Protein AF-A0A956GBA8-F1 (afdb_monomer_lite)

Secondary structure (DSSP, 8-state):
--------------PPPPP--S----PPP---------TTHHHHHHTTTTS-EEEEEE--TTT-EEEEETTEEEEE-TT--EEEE--TTS-S-EEEEEEETTEEEEEETTEEEEEETT-S-EE----S--SPEEEEEEETTEEEEEETTTEE-

Radius of gyration: 17.39 Å; chains: 1; bounding box: 49×48×34 Å

Sequence (153 aa):
MKAFITAALLCTLTAAPASAGPAPAAAPALAKPTLTKPLVARTIERLGASAHVNACLALGNAAGTYAATRGGLLHVDGAGRARLLRLRGLGTRTHALLRVGSTLWVGGERGLARLQLGSRDARAYALRTRAPVRTMIAVGGTLYVGTWGDGLW

Foldseek 3Di:
DDDDDDDDDDDDDDDDDDDDDDDDDPDPPPPDDDPDPQPLPVQCVVVVQPADFQDKDAPDQALAIWTWGQQAIWGQGNVSHIDHDDAPQQPRTWHEWDDDPQWIWIWHQQGIAIQGRPDPDGHGDRDPGGFGWHYWDDDPNDIWTAGPPPGID

pLDDT: mean 70.77, std 21.44, range [26.02, 95.88]

Structure (mmCIF, N/CA/C/O backbone):
data_AF-A0A956GBA8-F1
#
_entry.id   AF-A0A956GBA8-F1
#
loop_
_atom_site.group_PDB
_atom_site.id
_atom_site.type_symbol
_atom_site.label_atom_id
_atom_site.label_alt_id
_atom_site.label_comp_id
_atom_site.label_asym_id
_atom_site.label_entity_id
_atom_site.label_seq_id
_atom_site.pdbx_PDB_ins_code
_atom_site.Cartn_x
_atom_site.Cartn_y
_atom_site.Cartn_z
_atom_site.occupancy
_atom_site.B_iso_or_equiv
_atom_site.auth_seq_id
_atom_site.auth_comp_id
_atom_site.auth_asym_id
_atom_site.auth_atom_id
_atom_site.pdbx_PDB_model_num
ATOM 1 N N . MET A 1 1 ? 4.352 35.161 -7.328 1.00 36.34 1 MET A N 1
ATOM 2 C CA . MET A 1 1 ? 3.419 34.618 -8.344 1.00 36.34 1 MET A CA 1
ATOM 3 C C . MET A 1 1 ? 3.731 33.149 -8.594 1.00 36.34 1 MET A C 1
ATOM 5 O O . MET A 1 1 ? 4.906 32.838 -8.723 1.00 36.34 1 MET A O 1
ATOM 9 N N . LYS A 1 2 ? 2.671 32.330 -8.726 1.00 27.72 2 LYS A N 1
ATOM 10 C CA . LYS A 1 2 ? 2.562 30.962 -9.298 1.00 27.72 2 LYS A CA 1
ATOM 11 C C . LYS A 1 2 ? 2.042 29.873 -8.338 1.00 27.72 2 LYS A C 1
ATOM 13 O O . LYS A 1 2 ? 2.795 29.147 -7.708 1.00 27.72 2 LYS A O 1
ATOM 18 N N . ALA A 1 3 ? 0.705 29.849 -8.287 1.00 29.94 3 ALA A N 1
ATOM 19 C CA . ALA A 1 3 ? -0.224 28.715 -8.364 1.00 29.94 3 ALA A CA 1
ATOM 20 C C . ALA A 1 3 ? 0.086 27.404 -7.609 1.00 29.94 3 ALA A C 1
ATOM 22 O O . ALA A 1 3 ? 0.902 26.593 -8.034 1.00 29.94 3 ALA A O 1
ATOM 23 N N . PHE A 1 4 ? -0.719 27.145 -6.572 1.00 26.02 4 PHE A N 1
ATOM 24 C CA . PHE A 1 4 ? -1.007 25.803 -6.068 1.00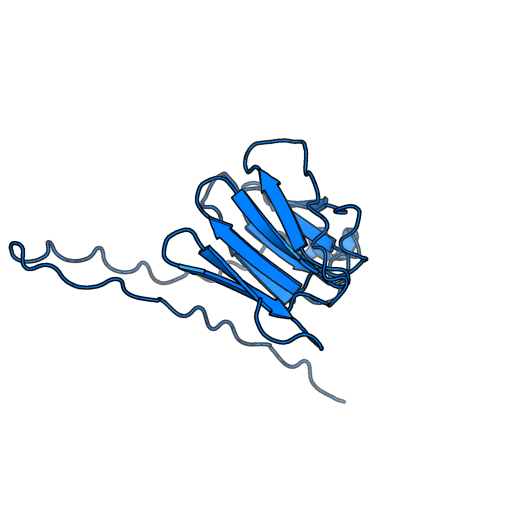 26.02 4 PHE A CA 1
ATOM 25 C C . PHE A 1 4 ? -1.980 25.107 -7.028 1.00 26.02 4 PHE A C 1
ATOM 27 O O . PHE A 1 4 ? -3.094 25.587 -7.230 1.00 26.02 4 PHE A O 1
ATOM 34 N N . ILE A 1 5 ? -1.568 23.983 -7.618 1.00 27.28 5 ILE A N 1
ATOM 35 C CA . ILE A 1 5 ? -2.456 23.121 -8.402 1.00 27.28 5 ILE A CA 1
ATOM 36 C C . ILE A 1 5 ? -3.023 22.042 -7.478 1.00 27.28 5 ILE A C 1
ATOM 38 O O . ILE A 1 5 ? -2.312 21.170 -6.980 1.00 27.28 5 ILE A O 1
ATOM 42 N N . THR A 1 6 ? -4.330 22.143 -7.264 1.00 34.34 6 THR A N 1
ATOM 43 C CA . THR A 1 6 ? -5.229 21.143 -6.692 1.00 34.34 6 THR A CA 1
ATOM 44 C C . THR A 1 6 ? -5.205 19.880 -7.557 1.00 34.34 6 THR A C 1
ATOM 46 O O . THR A 1 6 ? -5.610 19.927 -8.716 1.00 34.34 6 THR A O 1
ATOM 49 N N . ALA A 1 7 ? -4.738 18.749 -7.022 1.00 29.66 7 ALA A N 1
ATOM 50 C CA . ALA A 1 7 ? -4.835 17.460 -7.708 1.00 29.66 7 ALA A CA 1
ATOM 51 C C . ALA A 1 7 ? -6.145 16.760 -7.321 1.00 29.66 7 ALA A C 1
ATOM 53 O O . ALA A 1 7 ? -6.439 16.549 -6.143 1.00 29.66 7 ALA A O 1
ATOM 54 N N . ALA A 1 8 ? -6.933 16.479 -8.355 1.00 30.62 8 ALA A N 1
ATOM 55 C CA . ALA A 1 8 ? -8.301 16.000 -8.330 1.00 30.62 8 ALA A CA 1
ATOM 56 C C . ALA A 1 8 ? -8.454 14.575 -7.772 1.00 30.62 8 ALA A C 1
ATOM 58 O O . ALA A 1 8 ? -7.641 13.685 -8.014 1.00 30.62 8 ALA A O 1
ATOM 59 N N . LEU A 1 9 ? -9.563 14.380 -7.060 1.00 34.09 9 LEU A N 1
ATOM 60 C CA . LEU A 1 9 ? -10.074 13.106 -6.576 1.00 34.09 9 LEU A CA 1
ATOM 61 C C . LEU A 1 9 ? -10.896 12.462 -7.709 1.00 34.09 9 LEU A C 1
ATOM 63 O O . LEU A 1 9 ? -11.999 12.923 -7.993 1.00 34.09 9 LEU A O 1
ATOM 67 N N . LEU A 1 10 ? -10.385 11.414 -8.358 1.00 32.50 10 LEU A N 1
ATOM 68 C CA . LEU A 1 10 ? -11.189 10.540 -9.219 1.00 32.50 10 LEU A CA 1
ATOM 69 C C . LEU A 1 10 ? -11.119 9.120 -8.650 1.00 32.50 10 LEU A C 1
ATOM 71 O O . LEU A 1 10 ? -10.099 8.445 -8.755 1.00 32.50 10 LEU A O 1
ATOM 75 N N . CYS A 1 11 ? -12.195 8.692 -7.993 1.00 28.20 11 CYS A N 1
ATOM 76 C CA . CYS A 1 11 ? -12.368 7.329 -7.503 1.00 28.20 11 CYS A CA 1
ATOM 77 C C . CYS A 1 11 ? -13.300 6.613 -8.489 1.00 28.20 11 CYS A C 1
ATOM 79 O O . CYS A 1 11 ? -14.498 6.886 -8.516 1.00 28.20 11 CYS A O 1
ATOM 81 N N . THR A 1 12 ? -12.759 5.757 -9.354 1.00 36.81 12 THR A N 1
ATOM 82 C CA . THR A 1 12 ? -13.545 4.959 -10.306 1.00 36.81 12 THR A CA 1
ATOM 83 C C . THR A 1 12 ? -14.171 3.755 -9.602 1.00 36.81 12 THR A C 1
ATOM 85 O O . THR A 1 12 ? -13.449 2.900 -9.091 1.00 36.81 12 THR A O 1
ATOM 88 N N . LEU A 1 13 ? -15.507 3.675 -9.597 1.00 31.45 13 LEU A N 1
ATOM 89 C CA . LEU A 1 13 ? -16.252 2.448 -9.304 1.00 31.45 13 LEU A CA 1
ATOM 90 C C . LEU A 1 13 ? -16.073 1.457 -10.464 1.00 31.45 13 LEU A C 1
ATOM 92 O O . LEU A 1 13 ? -16.432 1.771 -11.596 1.00 31.45 13 LEU A O 1
ATOM 96 N N . THR A 1 14 ? -15.590 0.248 -10.190 1.00 34.00 14 THR A N 1
ATOM 97 C CA . THR A 1 14 ? -15.729 -0.901 -11.094 1.00 34.00 14 THR A CA 1
ATOM 98 C C . THR A 1 14 ? -16.917 -1.750 -10.645 1.00 34.00 14 THR A C 1
ATOM 100 O O . THR A 1 14 ? -16.929 -2.294 -9.542 1.00 34.00 14 THR A O 1
ATOM 103 N N . ALA A 1 15 ? -17.943 -1.826 -11.495 1.00 33.75 15 ALA A N 1
ATOM 104 C CA . ALA A 1 15 ? -19.123 -2.664 -11.304 1.00 33.75 15 ALA A CA 1
ATOM 105 C C . ALA A 1 15 ? -18.824 -4.131 -11.676 1.00 33.75 15 ALA A C 1
ATOM 107 O O . ALA A 1 15 ? -18.160 -4.398 -12.676 1.00 33.75 15 ALA A O 1
ATOM 108 N N . ALA A 1 16 ? -19.322 -5.069 -10.867 1.00 34.91 16 ALA A N 1
ATOM 109 C CA . ALA A 1 16 ? -19.315 -6.514 -11.123 1.00 34.91 16 ALA A CA 1
ATOM 110 C C . ALA A 1 16 ? -20.573 -6.937 -11.927 1.00 34.91 16 ALA A C 1
ATOM 112 O O . ALA A 1 16 ? -21.543 -6.174 -11.952 1.00 34.91 16 ALA A O 1
ATOM 113 N N . PRO A 1 17 ? -20.584 -8.105 -12.607 1.00 42.81 17 PRO A N 1
ATOM 114 C CA . PRO A 1 17 ? -21.581 -8.418 -13.628 1.00 42.81 17 PRO A CA 1
ATOM 115 C C . PRO A 1 17 ? -22.938 -8.818 -13.034 1.00 42.81 17 PRO A C 1
ATOM 117 O O . PRO A 1 17 ? -23.020 -9.454 -11.984 1.00 42.81 17 PRO A O 1
ATOM 120 N N . ALA A 1 18 ? -24.001 -8.439 -13.743 1.00 39.69 18 ALA A N 1
ATOM 121 C CA . ALA A 1 18 ? -25.390 -8.684 -13.383 1.00 39.69 18 ALA A CA 1
ATOM 122 C C . ALA A 1 18 ? -25.780 -10.160 -13.570 1.00 39.69 18 ALA A C 1
ATOM 124 O O . ALA A 1 18 ? -25.691 -10.693 -14.675 1.00 39.69 18 ALA A O 1
ATOM 125 N N . SER A 1 19 ? -26.277 -10.798 -12.509 1.00 41.75 19 SER A N 1
ATOM 126 C CA . SER A 1 19 ? -27.126 -11.987 -12.601 1.00 41.75 19 SER A CA 1
ATOM 127 C C . SER A 1 19 ? -28.579 -11.584 -12.336 1.00 41.75 19 SER A C 1
ATOM 129 O O . SER A 1 19 ? -28.870 -10.791 -11.440 1.00 41.75 19 SER A O 1
ATOM 131 N N . ALA A 1 20 ? -29.490 -12.082 -13.172 1.00 50.91 20 ALA A N 1
ATOM 132 C CA . ALA A 1 20 ? -30.912 -11.770 -13.124 1.00 50.91 20 ALA A CA 1
ATOM 133 C C . ALA A 1 20 ? -31.563 -12.364 -11.860 1.00 50.91 20 ALA A C 1
ATOM 135 O O . ALA A 1 20 ? -31.666 -13.579 -11.710 1.00 50.91 20 ALA A O 1
ATOM 136 N N . GLY A 1 21 ? -31.998 -11.483 -10.961 1.00 46.50 21 GLY A N 1
ATOM 137 C CA . GLY A 1 21 ? -32.763 -11.756 -9.743 1.00 46.50 21 GLY A CA 1
ATOM 138 C C . GLY A 1 21 ? -33.717 -10.583 -9.466 1.00 46.50 21 GLY A C 1
ATOM 139 O O . GLY A 1 21 ? -33.588 -9.548 -10.125 1.00 46.50 21 GLY A O 1
ATOM 140 N N . PRO A 1 22 ? -34.708 -10.740 -8.568 1.00 48.50 22 PRO A N 1
ATOM 141 C CA . PRO A 1 22 ? -35.891 -9.882 -8.507 1.00 48.50 22 PRO A CA 1
ATOM 142 C C . PRO A 1 22 ? -35.539 -8.417 -8.219 1.00 48.50 22 PRO A C 1
ATOM 144 O O . PRO A 1 22 ? -34.511 -8.130 -7.606 1.00 48.50 22 PRO A O 1
ATOM 147 N N . ALA A 1 23 ? -36.406 -7.518 -8.702 1.00 50.28 23 ALA A N 1
ATOM 148 C CA . ALA A 1 23 ? -36.247 -6.062 -8.740 1.00 50.28 23 ALA A CA 1
ATOM 149 C C . ALA A 1 23 ? -35.429 -5.493 -7.560 1.00 50.28 23 ALA A C 1
ATOM 151 O O . ALA A 1 23 ? -35.781 -5.741 -6.402 1.00 50.28 23 ALA A O 1
ATOM 152 N N . PRO A 1 24 ? -34.351 -4.728 -7.826 1.00 47.25 24 PRO A N 1
ATOM 153 C CA . PRO A 1 24 ? -33.474 -4.249 -6.772 1.00 47.25 24 PRO A CA 1
ATOM 154 C C . PRO A 1 24 ? -34.248 -3.319 -5.839 1.00 47.25 24 PRO A C 1
ATOM 156 O O . PRO A 1 24 ? -34.803 -2.304 -6.266 1.00 47.25 24 PRO A O 1
ATOM 159 N N . ALA A 1 25 ? -34.258 -3.673 -4.552 1.00 54.25 25 ALA A N 1
ATOM 160 C CA . ALA A 1 25 ? -34.635 -2.768 -3.479 1.00 54.25 25 ALA A CA 1
ATOM 161 C C . ALA A 1 25 ? -33.912 -1.431 -3.687 1.00 54.25 25 ALA A C 1
ATOM 163 O O . ALA A 1 25 ? -32.717 -1.421 -3.996 1.00 54.25 25 ALA A O 1
ATOM 164 N N . ALA A 1 26 ? -34.657 -0.328 -3.564 1.00 47.06 26 ALA A N 1
ATOM 165 C CA . ALA A 1 26 ? -34.169 1.027 -3.789 1.00 47.06 26 ALA A CA 1
ATOM 166 C C . ALA A 1 26 ? -32.768 1.200 -3.184 1.00 47.06 26 ALA A C 1
ATOM 168 O O . ALA A 1 26 ? -32.589 1.077 -1.970 1.00 47.06 26 ALA A O 1
ATOM 169 N N . ALA A 1 27 ? -31.775 1.428 -4.050 1.00 47.22 27 ALA A N 1
ATOM 170 C CA . ALA A 1 27 ? -30.399 1.636 -3.631 1.00 47.22 27 ALA A CA 1
ATOM 171 C C . ALA A 1 27 ? -30.381 2.750 -2.570 1.00 47.22 27 ALA A C 1
ATOM 173 O O . ALA A 1 27 ? -30.992 3.800 -2.803 1.00 47.22 27 ALA A O 1
ATOM 174 N N . PRO A 1 28 ? -29.737 2.544 -1.406 1.00 49.91 28 PRO A N 1
ATOM 175 C CA . PRO A 1 28 ? -29.697 3.563 -0.370 1.00 49.91 28 PRO A CA 1
ATOM 176 C C . PRO A 1 28 ? -29.134 4.843 -0.981 1.00 49.91 28 PRO A C 1
ATOM 178 O O . PRO A 1 28 ? -28.082 4.818 -1.625 1.00 49.91 28 PRO A O 1
ATOM 181 N N . ALA A 1 29 ? -29.874 5.943 -0.822 1.00 48.19 29 ALA A N 1
ATOM 182 C CA . ALA A 1 29 ? -29.492 7.243 -1.346 1.00 48.19 29 ALA A CA 1
ATOM 183 C C . ALA A 1 29 ? -28.043 7.530 -0.945 1.00 48.19 29 ALA A C 1
ATOM 185 O O . ALA A 1 29 ? -27.705 7.526 0.241 1.00 48.19 29 ALA A O 1
ATOM 186 N N . LEU A 1 30 ? -27.184 7.723 -1.948 1.00 48.75 30 LEU A N 1
ATOM 187 C CA . LEU A 1 30 ? -25.773 8.007 -1.750 1.00 48.75 30 LEU A CA 1
ATOM 188 C C . LEU A 1 30 ? -25.682 9.287 -0.912 1.00 48.75 30 LEU A C 1
ATOM 190 O O . LEU A 1 30 ? -25.957 10.381 -1.410 1.00 48.75 30 LEU A O 1
ATOM 194 N N . ALA A 1 31 ? -25.370 9.147 0.377 1.00 51.84 31 ALA A N 1
ATOM 195 C CA . ALA A 1 31 ? -25.233 10.289 1.264 1.00 51.84 31 ALA A CA 1
ATOM 196 C C . ALA A 1 31 ? -24.230 11.262 0.635 1.00 51.84 31 ALA A C 1
ATOM 198 O O . ALA A 1 31 ? -23.124 10.866 0.254 1.00 51.84 31 ALA A O 1
ATOM 199 N N . LYS A 1 32 ? -24.637 12.526 0.475 1.00 52.19 32 LYS A N 1
ATOM 200 C CA . LYS A 1 32 ? -23.792 13.548 -0.142 1.00 52.19 32 LYS A CA 1
ATOM 201 C C . LYS A 1 32 ? -22.482 13.616 0.653 1.00 52.19 32 LYS A C 1
ATOM 203 O O . LYS A 1 32 ? -22.546 13.797 1.869 1.00 52.19 32 LYS A O 1
ATOM 208 N N . PRO A 1 33 ? -21.309 13.457 0.016 1.00 48.94 33 PRO A N 1
ATOM 209 C CA . PRO A 1 33 ? -20.045 13.492 0.732 1.00 48.94 33 PRO A CA 1
ATOM 210 C C . PRO A 1 33 ? -19.878 14.871 1.369 1.00 48.94 33 PRO A C 1
ATOM 212 O O . PRO A 1 33 ? -19.746 15.882 0.676 1.00 48.94 33 PRO A O 1
ATOM 215 N N . THR A 1 34 ? -19.924 14.924 2.697 1.00 46.56 34 THR A N 1
ATOM 216 C CA . THR A 1 34 ? -19.692 16.163 3.434 1.00 46.56 34 THR A CA 1
ATOM 217 C C . THR A 1 34 ? -18.193 16.384 3.532 1.00 46.56 34 THR A C 1
ATOM 219 O O . THR A 1 34 ? -17.459 15.569 4.089 1.00 46.56 34 THR A O 1
ATOM 222 N N . LEU A 1 35 ? -17.733 17.499 2.974 1.00 42.91 35 LEU A N 1
ATOM 223 C CA . LEU A 1 35 ? -16.328 17.879 2.983 1.00 42.91 35 LEU A CA 1
ATOM 224 C C . LEU A 1 35 ? -16.012 18.539 4.330 1.00 42.91 35 LEU A C 1
ATOM 226 O O . LEU A 1 35 ? -16.056 19.758 4.480 1.00 42.91 35 LEU A O 1
ATOM 230 N N . THR A 1 36 ? -15.753 17.730 5.354 1.00 48.91 36 THR A N 1
ATOM 231 C CA . THR A 1 36 ? -15.307 18.233 6.655 1.00 48.91 36 THR A CA 1
ATOM 232 C C . THR A 1 36 ? -13.855 18.684 6.540 1.00 48.91 36 THR A C 1
ATOM 234 O O . THR A 1 36 ? -12.980 17.915 6.144 1.00 48.91 36 THR A O 1
ATOM 237 N N . LYS A 1 37 ? -13.578 19.944 6.892 1.00 46.78 37 LYS A N 1
ATOM 238 C CA . LYS A 1 37 ? -12.210 20.473 6.972 1.00 46.78 37 LYS A CA 1
ATOM 239 C C . LYS A 1 37 ? -11.434 19.607 7.979 1.00 46.78 37 LYS A C 1
ATOM 241 O O . LYS A 1 37 ? -11.829 19.567 9.146 1.00 46.78 37 LYS A O 1
ATOM 246 N N . PRO A 1 38 ? -10.388 18.864 7.576 1.00 51.06 38 PRO A N 1
ATOM 247 C CA . PRO A 1 38 ? -9.820 17.861 8.458 1.00 51.06 38 PRO A CA 1
ATOM 248 C C . PRO A 1 38 ? -9.041 18.550 9.581 1.00 51.06 38 PRO A C 1
ATOM 250 O O . PRO A 1 38 ? -8.047 19.233 9.335 1.00 51.06 38 PRO A O 1
ATOM 253 N N . LEU A 1 39 ? -9.436 18.281 10.829 1.00 49.31 39 LEU A N 1
ATOM 254 C CA . LEU A 1 39 ? -8.658 18.577 12.046 1.00 49.31 39 LEU A CA 1
ATOM 255 C C . LEU A 1 39 ? -7.229 17.985 12.001 1.00 49.31 39 LEU A C 1
ATOM 257 O O . LEU A 1 39 ? -6.367 18.349 12.795 1.00 49.31 39 LEU A O 1
ATOM 261 N N . VAL A 1 40 ? -6.964 17.097 11.041 1.00 52.72 40 VAL A N 1
ATOM 262 C CA . VAL A 1 40 ? -5.734 16.317 10.878 1.00 52.72 40 VAL A CA 1
ATOM 263 C C . VAL A 1 40 ? -4.620 17.087 10.141 1.00 52.72 40 VAL A C 1
ATOM 265 O O . VAL A 1 40 ? -3.466 16.667 10.192 1.00 52.72 40 VAL A O 1
ATOM 268 N N . ALA A 1 41 ? -4.910 18.232 9.502 1.00 51.41 41 ALA A N 1
ATOM 269 C CA . ALA A 1 41 ? -3.918 18.981 8.712 1.00 51.41 41 ALA A CA 1
ATOM 270 C C . ALA A 1 41 ? -2.646 19.336 9.515 1.00 51.41 41 ALA A C 1
ATOM 272 O O . ALA A 1 41 ? -1.532 19.096 9.049 1.00 51.41 41 ALA A O 1
ATOM 273 N N . ARG A 1 42 ? -2.802 19.780 10.773 1.00 50.94 42 ARG A N 1
ATOM 274 C CA . ARG A 1 42 ? -1.668 20.130 11.652 1.00 50.94 42 ARG A CA 1
ATOM 275 C C . ARG A 1 42 ? -0.814 18.925 12.060 1.00 50.94 42 ARG A C 1
ATOM 277 O O . ARG A 1 42 ? 0.400 19.047 12.202 1.00 50.94 42 ARG A O 1
ATOM 284 N N . THR A 1 43 ? -1.420 17.754 12.252 1.00 52.50 43 THR A N 1
ATOM 285 C CA . THR A 1 43 ? -0.693 16.538 12.660 1.00 52.50 43 THR A CA 1
ATOM 286 C C . THR A 1 43 ? 0.150 15.983 11.507 1.00 52.50 43 THR A C 1
ATOM 288 O O . THR A 1 43 ? 1.249 15.480 11.732 1.00 52.50 43 THR A O 1
ATOM 291 N N . ILE A 1 44 ? -0.327 16.115 10.264 1.00 55.16 44 ILE A N 1
ATOM 292 C CA . ILE A 1 44 ? 0.367 15.635 9.056 1.00 55.16 44 ILE A CA 1
ATOM 293 C C . ILE A 1 44 ? 1.615 16.478 8.762 1.00 55.16 44 ILE A C 1
ATOM 295 O O . ILE A 1 44 ? 2.668 15.923 8.442 1.00 55.16 44 ILE A O 1
ATOM 299 N N . GLU A 1 45 ? 1.521 17.800 8.924 1.00 54.47 45 GLU A N 1
ATOM 300 C CA . GLU A 1 45 ? 2.655 18.725 8.786 1.00 54.47 45 GLU A CA 1
ATOM 301 C C . GLU A 1 45 ? 3.757 18.431 9.810 1.00 54.47 45 GLU A C 1
ATOM 303 O O . GLU A 1 45 ? 4.938 18.384 9.466 1.00 54.47 45 GLU A O 1
ATOM 308 N N . ARG A 1 46 ? 3.374 18.133 11.058 1.00 53.44 46 ARG A N 1
ATOM 309 C CA . ARG A 1 46 ? 4.316 17.880 12.158 1.00 53.44 46 ARG A CA 1
ATOM 310 C C . ARG A 1 46 ? 5.124 16.590 12.000 1.00 53.44 46 ARG A C 1
ATOM 312 O O . ARG A 1 46 ? 6.220 16.489 12.539 1.00 53.44 46 ARG A O 1
ATOM 319 N N . LEU A 1 47 ? 4.603 15.607 11.265 1.00 55.75 47 LEU A N 1
ATOM 320 C CA . LEU A 1 47 ? 5.289 14.335 11.009 1.00 55.75 47 LEU A CA 1
ATOM 321 C C . LEU A 1 47 ? 6.287 14.404 9.841 1.00 55.75 47 LEU A C 1
ATOM 323 O O . LEU A 1 47 ? 6.891 13.385 9.509 1.00 55.75 47 LEU A O 1
ATOM 327 N N . GLY A 1 48 ? 6.415 15.552 9.159 1.00 52.62 48 GLY A N 1
ATOM 328 C CA . GLY A 1 48 ? 7.173 15.650 7.903 1.00 52.62 48 GLY A CA 1
ATOM 329 C C . GLY A 1 48 ? 6.611 14.752 6.788 1.00 52.62 48 GLY A C 1
ATOM 330 O O . GLY A 1 48 ? 7.250 14.547 5.758 1.00 52.62 48 GLY A O 1
ATOM 331 N N . ALA A 1 49 ? 5.410 14.201 6.996 1.00 53.25 49 ALA A N 1
ATOM 332 C CA . ALA A 1 49 ? 4.710 13.286 6.099 1.00 53.25 49 ALA A CA 1
ATOM 333 C C . ALA A 1 49 ? 3.822 14.030 5.084 1.00 53.25 49 ALA A C 1
ATOM 335 O O . ALA A 1 49 ? 3.201 13.392 4.235 1.00 53.25 49 ALA A O 1
ATOM 336 N N . SER A 1 50 ? 3.775 15.365 5.167 1.00 51.75 50 SER A N 1
ATOM 337 C CA . SER A 1 50 ? 3.005 16.270 4.304 1.00 51.75 50 SER A CA 1
ATOM 338 C C . SER A 1 50 ? 3.594 16.472 2.907 1.00 51.75 50 SER A C 1
ATOM 340 O O . SER A 1 50 ? 2.963 17.107 2.064 1.00 51.75 50 SER A O 1
ATOM 342 N N . ALA A 1 51 ? 4.781 15.934 2.618 1.00 57.81 51 ALA A N 1
ATOM 343 C CA . ALA A 1 51 ? 5.355 16.020 1.285 1.00 57.81 51 ALA A CA 1
ATOM 344 C C . ALA A 1 51 ? 4.595 15.072 0.339 1.00 57.81 51 ALA A C 1
ATOM 346 O O . ALA A 1 51 ? 4.964 13.916 0.194 1.00 57.81 51 ALA A O 1
ATOM 347 N N . HIS A 1 52 ? 3.539 15.567 -0.305 1.00 77.00 52 HIS A N 1
ATOM 348 C CA . HIS A 1 52 ? 2.785 14.909 -1.380 1.00 77.00 52 HIS A CA 1
ATOM 349 C C . HIS A 1 52 ? 2.117 13.571 -1.024 1.00 77.00 52 HIS A C 1
ATOM 351 O O . HIS A 1 52 ? 2.762 12.535 -0.848 1.00 77.00 52 HIS A O 1
ATOM 357 N N . VAL A 1 53 ? 0.785 13.592 -1.016 1.00 84.38 53 VAL A N 1
ATOM 358 C CA . VAL A 1 53 ? -0.045 12.388 -0.957 1.00 84.38 53 VAL A CA 1
ATOM 359 C C . VAL A 1 53 ? -0.261 11.867 -2.378 1.00 84.38 53 VAL A C 1
ATOM 361 O O . VAL A 1 53 ? -0.773 12.591 -3.226 1.00 84.38 53 VAL A O 1
ATOM 364 N N . ASN A 1 54 ? 0.142 10.622 -2.632 1.00 89.50 54 ASN A N 1
ATOM 365 C CA . ASN A 1 54 ? 0.049 9.966 -3.940 1.00 89.50 54 ASN A CA 1
ATOM 366 C C . ASN A 1 54 ? -1.221 9.115 -4.080 1.00 89.50 54 ASN A C 1
ATOM 368 O O . ASN A 1 54 ? -1.773 9.011 -5.169 1.00 89.50 54 ASN A O 1
ATOM 372 N N . ALA A 1 55 ? -1.674 8.499 -2.986 1.00 91.12 55 ALA A N 1
ATOM 373 C CA . ALA A 1 55 ? -2.886 7.686 -2.946 1.00 91.12 55 ALA A CA 1
ATOM 374 C C . ALA A 1 55 ? -3.481 7.690 -1.534 1.00 91.12 55 ALA A C 1
ATOM 376 O O . ALA A 1 55 ? -2.742 7.789 -0.555 1.00 91.12 55 ALA A O 1
ATOM 377 N N . CYS A 1 56 ? -4.798 7.527 -1.427 1.00 91.56 56 CYS A N 1
ATOM 378 C CA . CYS A 1 56 ? -5.519 7.410 -0.160 1.00 91.56 56 CYS A CA 1
ATOM 379 C C . CYS A 1 56 ? -6.432 6.189 -0.183 1.00 91.56 56 CYS A C 1
ATOM 381 O O . CYS A 1 56 ? -6.977 5.834 -1.224 1.00 91.56 56 CYS A O 1
ATOM 383 N N . LEU A 1 57 ? -6.638 5.582 0.981 1.00 92.06 57 LEU A N 1
ATOM 384 C CA . LEU A 1 57 ? -7.541 4.458 1.166 1.00 92.06 57 LEU A CA 1
ATOM 385 C C . LEU A 1 57 ? -8.247 4.575 2.520 1.00 92.06 57 LEU A C 1
ATOM 387 O O . LEU A 1 57 ? -7.623 4.421 3.571 1.00 92.06 57 LEU A O 1
ATOM 391 N N . ALA A 1 58 ? -9.559 4.796 2.494 1.00 89.50 58 ALA A N 1
ATOM 392 C CA . ALA A 1 58 ? -10.398 4.739 3.685 1.00 89.50 58 ALA A CA 1
ATOM 393 C C . ALA A 1 58 ? -10.765 3.282 4.007 1.00 89.50 58 ALA A C 1
ATOM 395 O O . ALA A 1 58 ? -11.188 2.529 3.130 1.00 89.50 58 ALA A O 1
ATOM 396 N N . LEU A 1 59 ? -10.611 2.871 5.268 1.00 81.75 59 LEU A N 1
ATOM 397 C CA . LEU A 1 59 ? -10.969 1.521 5.719 1.00 81.75 59 LEU A CA 1
ATOM 398 C C . LEU A 1 59 ? -12.362 1.425 6.351 1.00 81.75 59 LEU A C 1
ATOM 400 O O . LEU A 1 59 ? -12.822 0.307 6.600 1.00 81.75 59 LEU A O 1
ATOM 404 N N . GLY A 1 60 ? -13.005 2.568 6.607 1.00 75.31 60 GLY A N 1
ATOM 405 C CA . GLY A 1 60 ? -14.240 2.700 7.381 1.00 75.31 60 GLY A CA 1
ATOM 406 C C . GLY A 1 60 ? -14.015 3.363 8.747 1.00 75.31 60 GLY A C 1
ATOM 407 O O . GLY A 1 60 ? -12.882 3.601 9.170 1.00 75.31 60 GLY A O 1
ATOM 408 N N . ASN A 1 61 ? -15.118 3.666 9.432 1.00 65.12 61 ASN A N 1
ATOM 409 C CA . ASN A 1 61 ? -15.230 4.711 10.460 1.00 65.12 61 ASN A CA 1
ATOM 410 C C . ASN A 1 61 ? -14.244 4.562 11.636 1.00 65.12 61 ASN A C 1
ATOM 412 O O . ASN A 1 61 ? -13.717 5.559 12.119 1.00 65.12 61 ASN A O 1
ATOM 416 N N . ALA A 1 62 ? -13.966 3.332 12.081 1.00 67.00 62 ALA A N 1
ATOM 417 C CA . ALA A 1 62 ? -13.085 3.080 13.228 1.00 67.00 62 ALA A CA 1
ATOM 418 C C . ALA A 1 62 ? -11.635 2.736 12.837 1.00 67.00 62 ALA A C 1
ATOM 420 O O . ALA A 1 62 ? -10.700 3.039 13.575 1.00 67.00 62 ALA A O 1
ATOM 421 N N . ALA A 1 63 ? -11.430 2.117 11.671 1.00 73.69 63 ALA A N 1
ATOM 422 C CA . ALA A 1 63 ? -10.106 1.686 11.212 1.00 73.69 63 ALA A CA 1
ATOM 423 C C . ALA A 1 63 ? -9.277 2.842 10.620 1.00 73.69 63 ALA A C 1
ATOM 425 O O . ALA A 1 63 ? -8.048 2.748 10.528 1.00 73.69 63 ALA A O 1
ATOM 426 N N . GLY A 1 64 ? -9.943 3.940 10.255 1.00 86.25 64 GLY A N 1
ATOM 427 C CA . GLY A 1 64 ? -9.307 5.160 9.786 1.00 86.25 64 GLY A CA 1
ATOM 428 C C . GLY A 1 64 ? -8.928 5.117 8.305 1.00 86.25 64 GLY A C 1
ATOM 429 O O . GLY A 1 64 ? -9.538 4.412 7.498 1.00 86.25 64 GLY A O 1
ATOM 430 N N . THR A 1 65 ? -7.930 5.915 7.938 1.00 88.75 65 THR A N 1
ATOM 431 C CA . THR A 1 65 ? -7.483 6.125 6.557 1.00 88.75 65 THR A CA 1
ATOM 432 C C . THR A 1 65 ? -5.986 5.894 6.437 1.00 88.75 65 THR A C 1
ATOM 434 O O . THR A 1 65 ? -5.203 6.336 7.276 1.00 88.75 65 THR A O 1
ATOM 437 N N . TYR A 1 66 ? -5.578 5.229 5.364 1.00 90.19 66 TYR A N 1
ATOM 438 C CA . TYR A 1 66 ? -4.186 5.131 4.953 1.00 90.19 66 TYR A CA 1
ATOM 439 C C . TYR A 1 66 ? -3.910 6.093 3.802 1.00 90.19 66 TYR A C 1
ATOM 441 O O . TYR A 1 66 ? -4.750 6.271 2.924 1.00 90.19 66 TYR A O 1
ATOM 449 N N . ALA A 1 67 ? -2.726 6.691 3.786 1.00 91.31 67 ALA A N 1
ATOM 450 C CA . ALA A 1 67 ? -2.267 7.534 2.696 1.00 91.31 67 ALA A CA 1
ATOM 451 C C . ALA A 1 67 ? -0.831 7.173 2.315 1.00 91.31 67 ALA A C 1
ATOM 453 O O . ALA A 1 67 ? 0.046 7.053 3.168 1.00 91.31 67 ALA A O 1
ATOM 454 N N . ALA A 1 68 ? -0.593 6.996 1.023 1.00 91.56 68 ALA A N 1
ATOM 455 C CA . ALA A 1 68 ? 0.732 6.817 0.468 1.00 91.56 68 ALA A CA 1
ATOM 456 C C . ALA A 1 68 ? 1.376 8.190 0.269 1.00 91.56 68 ALA A C 1
ATOM 458 O O . ALA A 1 68 ? 0.812 9.039 -0.422 1.00 91.56 68 AL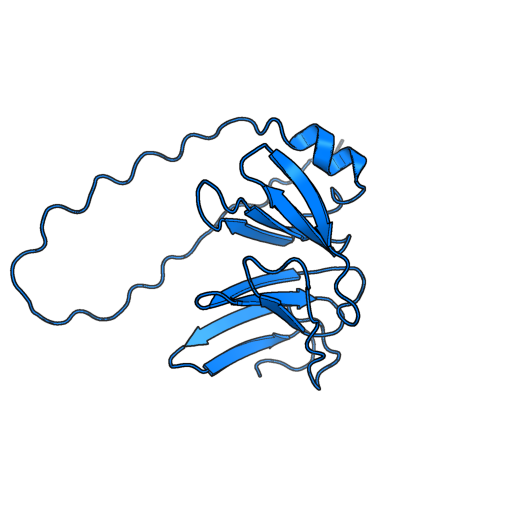A A O 1
ATOM 459 N N . THR A 1 69 ? 2.540 8.423 0.871 1.00 90.38 69 THR A N 1
ATOM 460 C CA . THR A 1 69 ? 3.230 9.718 0.827 1.00 90.38 69 THR A CA 1
ATOM 461 C C . THR A 1 69 ? 4.691 9.575 0.410 1.00 90.38 69 THR A C 1
ATOM 463 O O . THR A 1 69 ? 5.241 8.470 0.326 1.00 90.38 69 THR A O 1
ATOM 466 N N . ARG A 1 70 ? 5.368 10.709 0.184 1.00 86.69 70 ARG A N 1
ATOM 467 C CA . ARG A 1 70 ? 6.825 10.742 -0.039 1.00 86.69 70 ARG A CA 1
ATOM 468 C C . ARG A 1 70 ? 7.639 10.294 1.184 1.00 86.69 70 ARG A C 1
ATOM 470 O O . ARG A 1 70 ? 8.803 9.948 1.027 1.00 86.69 70 ARG A O 1
ATOM 477 N N . GLY A 1 71 ? 7.055 10.324 2.383 1.00 83.75 71 GLY A N 1
ATOM 478 C CA . GLY A 1 71 ? 7.718 9.913 3.626 1.00 83.75 71 GLY A CA 1
ATOM 479 C C . GLY A 1 71 ? 7.474 8.455 4.024 1.00 83.75 71 GLY A C 1
ATOM 480 O O . GLY A 1 71 ? 8.070 7.983 4.993 1.00 83.75 71 GLY A O 1
ATOM 481 N N . GLY A 1 72 ? 6.577 7.757 3.325 1.00 86.94 72 GLY A N 1
ATOM 482 C CA . GLY A 1 72 ? 6.185 6.383 3.623 1.00 86.94 72 GLY A CA 1
ATOM 483 C C . GLY A 1 72 ? 4.670 6.232 3.642 1.00 86.94 72 GLY A C 1
ATOM 484 O O . GLY A 1 72 ? 3.958 6.992 2.990 1.00 86.94 72 GLY A O 1
ATOM 485 N N . LEU A 1 73 ? 4.173 5.243 4.382 1.00 88.25 73 LEU A N 1
ATOM 486 C CA . LEU A 1 73 ? 2.741 5.012 4.539 1.00 88.25 73 LEU A CA 1
ATOM 487 C C . LEU A 1 73 ? 2.236 5.758 5.776 1.00 88.25 73 LEU A C 1
ATOM 489 O O . LEU A 1 73 ? 2.654 5.468 6.889 1.00 88.25 73 LEU A O 1
ATOM 493 N N . LEU A 1 74 ? 1.320 6.696 5.611 1.00 88.56 74 LEU A N 1
ATOM 494 C CA . LEU A 1 74 ? 0.653 7.378 6.712 1.00 88.56 74 LEU A CA 1
ATOM 495 C C . LEU A 1 74 ? -0.616 6.612 7.097 1.00 88.56 74 LEU A C 1
ATOM 497 O O . LEU A 1 74 ? -1.413 6.271 6.231 1.00 88.56 74 LEU A O 1
ATOM 501 N N . HIS A 1 75 ? -0.826 6.372 8.387 1.00 87.44 75 HIS A N 1
ATOM 502 C CA . HIS A 1 75 ? -2.095 5.885 8.930 1.00 87.44 75 HIS A CA 1
ATOM 503 C C . HIS A 1 75 ? -2.691 6.954 9.835 1.00 87.44 75 HIS A C 1
ATOM 505 O O . HIS A 1 75 ? -2.014 7.441 10.736 1.00 87.44 75 HIS A O 1
ATOM 511 N N . VAL A 1 76 ? -3.939 7.324 9.580 1.00 85.25 76 VAL A N 1
ATOM 512 C CA . VAL A 1 76 ? -4.737 8.228 10.405 1.00 85.25 76 VAL A CA 1
ATOM 513 C C . VAL A 1 76 ? -5.873 7.410 10.994 1.00 85.25 76 VAL A C 1
ATOM 515 O O . VAL A 1 76 ? -6.677 6.874 10.236 1.00 85.25 76 VAL A O 1
ATOM 518 N N . ASP A 1 77 ? -5.934 7.277 12.314 1.00 82.94 77 ASP A N 1
ATOM 519 C CA . ASP A 1 77 ? -7.012 6.537 12.975 1.00 82.94 77 ASP A CA 1
ATOM 520 C C . ASP A 1 77 ? -8.345 7.315 12.979 1.00 82.94 77 ASP A C 1
ATOM 522 O O . ASP A 1 77 ? -8.416 8.476 12.568 1.00 82.94 77 ASP A O 1
ATOM 526 N N . GLY A 1 78 ? -9.426 6.675 13.441 1.00 79.44 78 GLY A N 1
ATOM 527 C CA . GLY A 1 78 ? -10.744 7.317 13.551 1.00 79.44 78 GLY A CA 1
ATOM 528 C C . GLY A 1 78 ? -10.792 8.503 14.528 1.00 79.44 78 GLY A C 1
ATOM 529 O O . GLY A 1 78 ? -11.710 9.313 14.454 1.00 79.44 78 GLY A O 1
ATOM 530 N N . ALA A 1 79 ? -9.793 8.644 15.406 1.00 81.56 79 ALA A N 1
ATOM 531 C CA . ALA A 1 79 ? -9.640 9.777 16.317 1.00 81.56 79 ALA A CA 1
ATOM 532 C C . ALA A 1 79 ? -8.776 10.909 15.719 1.00 81.56 79 ALA A C 1
ATOM 534 O O . ALA A 1 79 ? -8.516 11.909 16.390 1.00 81.56 79 ALA A O 1
ATOM 535 N N . GLY A 1 80 ? -8.309 10.768 14.473 1.00 76.88 80 GLY A N 1
ATOM 536 C CA . GLY A 1 80 ? -7.471 11.753 13.790 1.00 76.88 80 GLY A CA 1
ATOM 537 C C . GLY A 1 80 ? -5.996 11.722 14.198 1.00 76.88 80 GLY A C 1
ATOM 538 O O . GLY A 1 80 ? -5.243 12.632 13.837 1.00 76.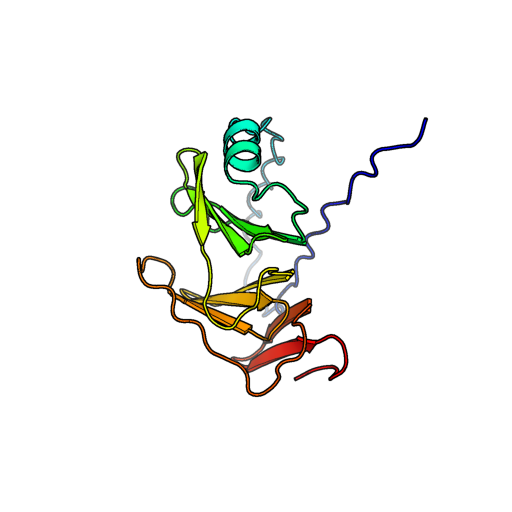88 80 GLY A O 1
ATOM 539 N N . ARG A 1 81 ? -5.542 10.700 14.932 1.00 81.94 81 ARG A N 1
ATOM 540 C CA . ARG A 1 81 ? -4.122 10.531 15.259 1.00 81.94 81 ARG A CA 1
ATOM 541 C C . ARG A 1 81 ? -3.407 9.950 14.055 1.00 81.94 81 ARG A C 1
ATOM 543 O O . ARG A 1 81 ? -3.786 8.904 13.532 1.00 81.94 81 ARG A O 1
ATOM 550 N N . ALA A 1 82 ? -2.352 10.632 13.632 1.00 83.44 82 ALA A N 1
ATOM 551 C CA . ALA A 1 82 ? -1.561 10.235 12.483 1.00 83.44 82 ALA A CA 1
ATOM 552 C C . ALA A 1 82 ? -0.270 9.533 12.923 1.00 83.44 82 ALA A C 1
ATOM 554 O O . ALA A 1 82 ? 0.394 9.958 13.869 1.00 83.44 82 ALA A O 1
ATOM 555 N N . ARG A 1 83 ? 0.108 8.473 12.210 1.00 84.00 83 ARG A N 1
ATOM 556 C CA . ARG A 1 83 ? 1.349 7.723 12.409 1.00 84.00 83 ARG A CA 1
ATOM 557 C C . ARG A 1 83 ? 1.983 7.397 11.067 1.00 84.00 83 ARG A C 1
ATOM 559 O O . ARG A 1 83 ? 1.338 6.819 10.196 1.00 84.00 83 ARG A O 1
ATOM 566 N N . LEU A 1 84 ? 3.264 7.721 10.922 1.00 85.44 84 LEU A N 1
ATOM 567 C CA . LEU A 1 84 ? 4.051 7.329 9.759 1.00 85.44 84 LEU A CA 1
ATOM 568 C C . LEU A 1 84 ? 4.602 5.911 9.953 1.00 85.44 84 LEU A C 1
ATOM 570 O O . LEU A 1 84 ? 5.302 5.622 10.922 1.00 85.44 84 LEU A O 1
ATOM 574 N N . LEU A 1 85 ? 4.291 5.029 9.015 1.00 83.88 85 LEU A N 1
ATOM 575 C CA . LEU A 1 85 ? 4.733 3.645 8.956 1.00 83.88 85 LEU A CA 1
ATOM 576 C C . LEU A 1 85 ? 5.846 3.531 7.912 1.00 83.88 85 LEU A C 1
ATOM 578 O O . LEU A 1 85 ? 5.620 3.653 6.704 1.00 83.88 85 LEU A O 1
ATOM 582 N N . ARG A 1 86 ? 7.068 3.279 8.389 1.00 77.69 86 ARG A N 1
ATOM 583 C CA . ARG A 1 86 ? 8.209 2.955 7.528 1.00 77.69 86 ARG A CA 1
ATOM 584 C C . ARG A 1 86 ? 8.216 1.463 7.242 1.00 77.69 86 ARG A C 1
ATOM 586 O O . ARG A 1 86 ? 8.590 0.652 8.086 1.00 77.69 86 ARG A O 1
ATOM 593 N N . LEU A 1 87 ? 7.805 1.112 6.034 1.00 80.06 87 LEU A N 1
ATOM 594 C CA . LEU A 1 87 ? 7.814 -0.262 5.562 1.00 80.06 87 LEU A CA 1
ATOM 595 C C . LEU A 1 87 ? 9.213 -0.585 5.027 1.00 80.06 87 LEU A C 1
ATOM 597 O O . LEU A 1 87 ? 9.657 -0.017 4.029 1.00 80.06 87 LEU A O 1
ATOM 601 N N . ARG A 1 88 ? 9.941 -1.464 5.724 1.00 77.56 88 ARG A N 1
ATOM 602 C CA . ARG A 1 88 ? 11.298 -1.867 5.316 1.00 77.56 88 ARG A CA 1
ATOM 603 C C . ARG A 1 88 ? 11.278 -2.412 3.886 1.00 77.56 88 ARG A C 1
ATOM 605 O O . ARG A 1 88 ? 10.363 -3.123 3.515 1.00 77.56 88 ARG A O 1
ATOM 612 N N . GLY A 1 89 ? 12.278 -2.086 3.075 1.00 78.69 89 GLY A N 1
ATOM 613 C CA . GLY A 1 89 ? 12.385 -2.618 1.711 1.00 78.69 89 GLY A CA 1
ATOM 614 C C . GLY A 1 89 ? 11.530 -1.922 0.644 1.00 78.69 89 GLY A C 1
ATOM 615 O O . GLY A 1 89 ? 11.776 -2.165 -0.528 1.00 78.69 89 GLY A O 1
ATOM 616 N N . LEU A 1 90 ? 10.619 -1.007 1.001 1.00 82.75 90 LEU A N 1
ATOM 617 C CA . LEU A 1 90 ? 9.799 -0.253 0.034 1.00 82.75 90 LEU A CA 1
ATOM 618 C C . LEU A 1 90 ? 10.445 1.043 -0.484 1.00 82.75 90 LEU A C 1
ATOM 620 O O . LEU A 1 90 ? 9.939 1.657 -1.421 1.00 82.75 90 LEU A O 1
ATOM 624 N N . GLY A 1 91 ? 11.568 1.456 0.108 1.00 83.00 91 GLY A N 1
ATOM 625 C CA . GLY A 1 91 ? 12.142 2.783 -0.110 1.00 83.00 91 GLY A CA 1
ATOM 626 C C . GLY A 1 91 ? 11.490 3.840 0.778 1.00 83.00 91 GLY A C 1
ATOM 627 O O . GLY A 1 91 ? 10.864 3.519 1.789 1.00 83.00 91 GLY A O 1
ATOM 628 N N . THR A 1 92 ? 11.691 5.111 0.433 1.00 86.06 92 THR A N 1
ATOM 629 C CA . THR A 1 92 ? 11.188 6.230 1.246 1.00 86.06 92 THR A CA 1
ATOM 630 C C . THR A 1 92 ? 9.781 6.639 0.849 1.00 86.06 92 THR A C 1
ATOM 632 O O . THR A 1 92 ? 8.997 7.030 1.710 1.00 86.06 92 THR A O 1
ATOM 635 N N . ARG A 1 93 ? 9.439 6.504 -0.438 1.00 88.94 93 ARG A N 1
ATOM 636 C CA . ARG A 1 93 ? 8.143 6.924 -0.972 1.00 88.94 93 ARG A CA 1
ATOM 637 C C . ARG A 1 93 ? 7.245 5.730 -1.224 1.00 88.94 93 ARG A C 1
ATOM 639 O O . ARG A 1 93 ? 7.671 4.698 -1.740 1.00 88.94 93 ARG A O 1
ATOM 646 N N . THR A 1 94 ? 5.973 5.924 -0.917 1.00 91.31 94 THR A N 1
ATOM 647 C CA . THR A 1 94 ? 4.894 5.022 -1.315 1.00 91.31 94 THR A CA 1
ATOM 648 C C . THR A 1 94 ? 4.007 5.733 -2.328 1.00 91.31 94 THR A C 1
ATOM 650 O O . THR A 1 94 ? 3.868 6.958 -2.308 1.00 91.31 94 THR A O 1
ATOM 653 N N . HIS A 1 95 ? 3.445 4.975 -3.259 1.00 93.75 95 HIS A N 1
ATOM 654 C CA . HIS A 1 95 ? 2.764 5.506 -4.438 1.00 93.75 95 HIS A CA 1
ATOM 655 C C . HIS A 1 95 ? 1.367 4.934 -4.631 1.00 93.75 95 HIS A C 1
ATOM 657 O O . HIS A 1 95 ? 0.493 5.656 -5.091 1.00 93.75 95 HIS A O 1
ATOM 663 N N . ALA A 1 96 ? 1.156 3.672 -4.264 1.00 94.31 96 ALA A N 1
ATOM 664 C CA . ALA A 1 96 ? -0.083 2.964 -4.546 1.00 94.31 96 ALA A CA 1
ATOM 665 C C . ALA A 1 96 ? -0.576 2.216 -3.311 1.00 94.31 96 ALA A C 1
ATOM 667 O O . ALA A 1 96 ? 0.227 1.679 -2.546 1.00 94.31 96 ALA A O 1
ATOM 668 N N . LEU A 1 97 ? -1.895 2.157 -3.143 1.00 95.38 97 LEU A N 1
ATOM 669 C CA . LEU A 1 97 ? -2.567 1.412 -2.083 1.00 95.38 97 LEU A CA 1
ATOM 670 C C . LEU A 1 97 ? -3.664 0.552 -2.696 1.00 95.38 97 LEU A C 1
ATOM 672 O O . LEU A 1 97 ? -4.394 1.017 -3.565 1.00 95.38 97 LEU A O 1
ATOM 676 N N . LEU A 1 98 ? -3.803 -0.677 -2.210 1.00 95.00 98 LEU A N 1
ATOM 677 C CA . LEU A 1 98 ? -4.911 -1.554 -2.576 1.00 95.00 98 LEU A CA 1
ATOM 678 C C . LEU A 1 98 ? -5.294 -2.428 -1.385 1.00 95.00 98 LEU A C 1
ATOM 680 O O . LEU A 1 98 ? -4.440 -3.067 -0.778 1.00 95.00 98 LEU A O 1
ATOM 684 N N . ARG A 1 99 ? -6.585 -2.502 -1.064 1.00 93.56 99 ARG A N 1
ATOM 685 C CA . ARG A 1 99 ? -7.097 -3.432 -0.052 1.00 93.56 99 ARG A CA 1
ATOM 686 C C . ARG A 1 99 ? -7.712 -4.653 -0.712 1.00 93.56 99 ARG A C 1
ATOM 688 O O . ARG A 1 99 ? -8.588 -4.518 -1.555 1.00 93.56 99 ARG A O 1
ATOM 695 N N . VAL A 1 100 ? -7.315 -5.829 -0.239 1.00 91.81 100 VAL A N 1
ATOM 696 C CA . VAL A 1 100 ? -7.941 -7.113 -0.567 1.00 91.81 100 VAL A CA 1
ATOM 697 C C . VAL A 1 100 ? -8.255 -7.821 0.749 1.00 91.81 100 VAL A C 1
ATOM 699 O O . VAL A 1 100 ? -7.352 -8.260 1.463 1.00 91.81 100 VAL A O 1
ATOM 702 N N . GLY A 1 101 ? -9.536 -7.857 1.124 1.00 89.69 101 GLY A N 1
ATOM 703 C CA . GLY A 1 101 ? -9.982 -8.391 2.414 1.00 89.69 101 GLY A CA 1
ATOM 704 C C . GLY A 1 101 ? -9.322 -7.687 3.607 1.00 89.69 101 GLY A C 1
ATOM 705 O O . GLY A 1 101 ? -9.470 -6.476 3.803 1.00 89.69 101 GLY A O 1
ATOM 706 N N . SER A 1 102 ? -8.588 -8.460 4.410 1.00 88.00 102 SER A N 1
ATOM 707 C CA . SER A 1 102 ? -7.819 -8.002 5.576 1.00 88.00 102 SER A CA 1
ATOM 708 C C . SER A 1 102 ? -6.385 -7.574 5.247 1.00 88.00 102 SER A C 1
ATOM 710 O O . SER A 1 102 ? -5.594 -7.310 6.148 1.00 88.00 102 SER A O 1
ATOM 712 N N . THR A 1 103 ? -6.003 -7.563 3.973 1.00 88.75 103 THR A N 1
ATOM 713 C CA . THR A 1 103 ? -4.651 -7.225 3.535 1.00 88.75 103 THR A CA 1
ATOM 714 C C . THR A 1 103 ? -4.637 -5.876 2.828 1.00 88.75 103 THR A C 1
ATOM 716 O O . THR A 1 103 ? -5.422 -5.626 1.916 1.00 88.75 103 THR A O 1
ATOM 719 N N . LEU A 1 10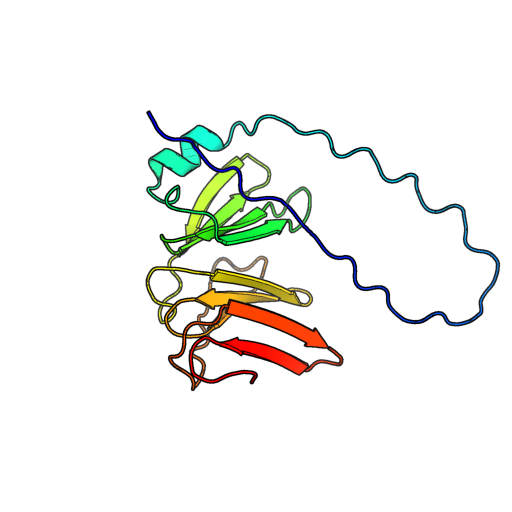4 ? -3.713 -5.015 3.244 1.00 91.50 104 LEU A N 1
ATOM 720 C CA . LEU A 1 104 ? -3.352 -3.781 2.565 1.00 91.50 104 LEU A CA 1
ATOM 721 C C . LEU A 1 104 ? -2.055 -3.994 1.789 1.00 91.50 104 LEU A C 1
ATOM 723 O O . LEU A 1 104 ? -0.996 -4.204 2.371 1.00 91.50 104 LEU A O 1
ATOM 727 N N . TRP A 1 105 ? -2.140 -3.902 0.476 1.00 92.75 105 TRP A N 1
ATOM 728 C CA . TRP A 1 105 ? -1.005 -3.846 -0.425 1.00 92.75 105 TRP A CA 1
ATOM 729 C C . TRP A 1 105 ? -0.538 -2.403 -0.583 1.00 92.75 105 TRP A C 1
ATOM 731 O O . TRP A 1 105 ? -1.349 -1.480 -0.690 1.00 92.75 105 TRP A O 1
ATOM 741 N N . VAL A 1 106 ? 0.778 -2.214 -0.581 1.00 92.56 106 VAL A N 1
ATOM 742 C CA . VAL A 1 106 ? 1.420 -0.900 -0.633 1.00 92.56 106 VAL A CA 1
ATOM 743 C C . VAL A 1 106 ? 2.531 -0.937 -1.664 1.00 92.56 106 VAL A C 1
ATOM 745 O O . VAL A 1 106 ? 3.515 -1.643 -1.480 1.00 92.56 106 VAL A O 1
ATOM 748 N N . GLY A 1 107 ? 2.382 -0.172 -2.737 1.00 92.69 107 GLY A N 1
ATOM 749 C CA . GLY A 1 107 ? 3.425 0.030 -3.735 1.00 92.69 107 GLY A CA 1
ATOM 750 C C . GLY A 1 107 ? 4.318 1.211 -3.371 1.00 92.69 107 GLY A C 1
ATOM 751 O O . GLY A 1 107 ? 3.832 2.235 -2.883 1.00 92.69 107 GLY A O 1
ATOM 752 N N . GLY A 1 108 ? 5.615 1.102 -3.626 1.00 91.19 108 GLY A N 1
ATOM 753 C CA . GLY A 1 108 ? 6.589 2.165 -3.387 1.00 91.19 108 GLY A CA 1
ATOM 754 C C . GLY A 1 108 ? 7.793 2.064 -4.307 1.00 91.19 108 GLY A C 1
ATOM 755 O O . GLY A 1 108 ? 7.796 1.288 -5.258 1.00 91.19 108 GLY A O 1
ATOM 756 N N . GLU A 1 109 ? 8.808 2.885 -4.040 1.00 90.25 109 GLU A N 1
ATOM 757 C CA . GLU A 1 109 ? 9.971 3.073 -4.926 1.00 90.25 109 GLU A CA 1
ATOM 758 C C . GLU A 1 109 ? 10.745 1.794 -5.220 1.00 90.25 109 GLU A C 1
ATOM 760 O O . GLU A 1 109 ? 11.389 1.702 -6.258 1.00 90.25 109 GLU A O 1
ATOM 765 N N . ARG A 1 110 ? 10.728 0.839 -4.288 1.00 88.06 110 ARG A N 1
ATOM 766 C CA . ARG A 1 110 ? 11.548 -0.375 -4.367 1.00 88.06 110 ARG A CA 1
ATOM 767 C C . ARG A 1 110 ? 10.722 -1.656 -4.463 1.00 88.06 110 ARG A C 1
ATOM 769 O O . ARG A 1 110 ? 11.261 -2.730 -4.209 1.00 88.06 110 ARG A O 1
ATOM 776 N N . GLY A 1 111 ? 9.436 -1.539 -4.797 1.00 89.50 111 GLY A N 1
ATOM 777 C CA . GLY A 1 111 ? 8.553 -2.682 -5.016 1.00 89.50 111 GLY A CA 1
ATOM 778 C C . GLY A 1 111 ? 7.226 -2.562 -4.272 1.00 89.50 111 GLY A C 1
ATOM 779 O O . GLY A 1 111 ? 6.607 -1.499 -4.231 1.00 89.50 111 GLY A O 1
ATOM 780 N N . LEU A 1 112 ? 6.785 -3.673 -3.687 1.00 89.06 112 LEU A N 1
ATOM 781 C CA . LEU A 1 112 ? 5.513 -3.815 -2.977 1.00 89.06 112 LEU A CA 1
ATOM 782 C C . LEU A 1 112 ? 5.759 -4.150 -1.506 1.00 89.06 112 LEU A C 1
ATOM 784 O O . LEU A 1 112 ? 6.844 -4.556 -1.110 1.00 89.06 112 LEU A O 1
ATOM 788 N N . ALA A 1 113 ? 4.732 -4.002 -0.688 1.00 88.00 113 ALA A N 1
ATOM 789 C CA . ALA A 1 113 ? 4.625 -4.617 0.618 1.00 88.00 113 ALA A CA 1
ATOM 790 C C . ALA A 1 113 ? 3.183 -5.022 0.880 1.00 88.00 113 ALA A C 1
ATOM 792 O O . ALA A 1 113 ? 2.252 -4.503 0.264 1.00 88.00 113 ALA A O 1
ATOM 793 N N . ARG A 1 114 ? 3.007 -5.901 1.864 1.00 87.12 114 ARG A N 1
ATOM 794 C CA . ARG A 1 114 ? 1.700 -6.275 2.386 1.00 87.12 114 ARG A CA 1
ATOM 795 C C . ARG A 1 114 ? 1.634 -5.956 3.878 1.00 87.12 114 ARG A C 1
ATOM 797 O O . ARG A 1 114 ? 2.551 -6.228 4.639 1.00 87.12 114 ARG A O 1
ATOM 804 N N . LEU A 1 115 ? 0.524 -5.393 4.315 1.00 84.75 115 LEU A N 1
ATOM 805 C CA . LEU A 1 115 ? 0.210 -5.127 5.709 1.00 84.75 115 LEU A CA 1
ATOM 806 C C . LEU A 1 115 ? -1.063 -5.891 6.059 1.00 84.75 115 LEU A C 1
ATOM 808 O O . LEU A 1 115 ? -2.061 -5.793 5.350 1.00 84.75 115 LEU A O 1
ATOM 812 N N . GLN A 1 116 ? -1.041 -6.643 7.156 1.00 86.12 116 GLN A N 1
ATOM 813 C CA . GLN A 1 116 ? -2.261 -7.227 7.697 1.00 86.12 116 GLN A CA 1
ATOM 814 C C . GLN A 1 116 ? -2.994 -6.158 8.514 1.00 86.12 116 GLN A C 1
ATOM 816 O O . GLN A 1 116 ? -2.459 -5.636 9.492 1.00 86.12 116 GLN A O 1
ATOM 821 N N . LEU A 1 117 ? -4.212 -5.818 8.104 1.00 81.94 117 LEU A N 1
ATOM 822 C CA . LEU A 1 117 ? -5.058 -4.868 8.818 1.00 81.94 117 LEU A CA 1
ATOM 823 C C . LEU A 1 117 ? -5.434 -5.439 10.191 1.00 81.94 117 LEU A C 1
ATOM 825 O O . LEU A 1 117 ? -5.742 -6.622 10.312 1.00 81.94 117 LEU A O 1
ATOM 829 N N . GLY A 1 118 ? -5.383 -4.599 11.226 1.00 72.44 118 GLY A N 1
ATOM 830 C CA . GLY A 1 118 ? -5.610 -5.010 12.617 1.00 72.44 118 GLY A CA 1
ATOM 831 C C . GLY A 1 118 ? -4.379 -5.590 13.323 1.00 72.44 118 GLY A C 1
ATOM 832 O O . GLY A 1 118 ? -4.387 -5.707 14.544 1.00 72.44 118 GLY A O 1
ATOM 833 N N . SER A 1 119 ? -3.293 -5.879 12.598 1.00 69.50 119 SER A N 1
ATOM 834 C CA . SER A 1 119 ? -2.004 -6.212 13.205 1.00 69.50 119 SER A CA 1
ATOM 835 C C . SER A 1 119 ? -1.200 -4.946 13.506 1.00 69.50 119 SER A C 1
ATOM 837 O O . SER A 1 119 ? -1.211 -3.983 12.734 1.00 69.50 119 SER A O 1
ATOM 839 N N . ARG A 1 120 ? -0.456 -4.948 14.620 1.00 56.66 120 ARG A N 1
ATOM 840 C CA . ARG A 1 120 ? 0.581 -3.932 14.879 1.00 56.66 120 ARG A CA 1
ATOM 841 C C . ARG A 1 120 ? 1.838 -4.165 14.034 1.00 56.66 120 ARG A C 1
ATOM 843 O O . ARG A 1 120 ? 2.603 -3.222 13.843 1.00 56.66 120 ARG A O 1
ATOM 850 N N . ASP A 1 121 ? 1.996 -5.367 13.484 1.00 57.44 121 ASP A N 1
ATOM 851 C CA . ASP A 1 121 ? 3.155 -5.764 12.696 1.00 57.44 121 ASP A CA 1
ATOM 852 C C . ASP A 1 121 ? 2.889 -5.624 11.198 1.00 57.44 121 ASP A C 1
ATOM 854 O O . ASP A 1 121 ? 2.094 -6.350 10.594 1.00 57.44 121 ASP A O 1
ATOM 858 N N . ALA A 1 122 ? 3.617 -4.695 10.582 1.00 57.38 122 ALA A N 1
ATOM 859 C CA . ALA A 1 122 ? 3.724 -4.569 9.139 1.00 57.38 122 ALA A CA 1
ATOM 860 C C . ALA A 1 122 ? 4.866 -5.452 8.625 1.00 57.38 122 ALA A C 1
ATOM 862 O O . ALA A 1 122 ? 6.017 -5.259 9.019 1.00 57.38 122 ALA A O 1
ATOM 863 N N . ARG A 1 123 ? 4.580 -6.396 7.721 1.00 61.47 123 ARG A N 1
ATOM 864 C CA . ARG A 1 123 ? 5.608 -7.248 7.103 1.00 61.47 123 ARG A CA 1
ATOM 865 C C . ARG A 1 123 ? 5.762 -6.914 5.630 1.00 61.47 123 ARG A C 1
ATOM 867 O O . ARG A 1 123 ? 4.974 -7.345 4.798 1.00 61.47 123 ARG A O 1
ATOM 874 N N . ALA A 1 124 ? 6.800 -6.161 5.293 1.00 58.31 124 ALA A N 1
ATOM 875 C CA . ALA A 1 124 ? 7.081 -5.882 3.896 1.00 58.31 124 ALA A CA 1
ATOM 876 C C . ALA A 1 124 ? 7.410 -7.163 3.119 1.00 58.31 124 ALA A C 1
ATOM 878 O O . ALA A 1 124 ? 8.253 -7.954 3.533 1.00 58.31 124 ALA A O 1
ATOM 879 N N . TYR A 1 125 ? 6.735 -7.340 1.987 1.00 62.62 125 TYR A N 1
ATOM 880 C CA . TYR A 1 125 ? 7.001 -8.399 1.024 1.00 62.62 125 TYR A CA 1
ATOM 881 C C . TYR A 1 125 ? 7.806 -7.795 -0.112 1.00 62.62 125 TYR A C 1
ATOM 883 O O . TYR A 1 125 ? 7.224 -7.189 -1.001 1.00 62.62 125 TYR A O 1
ATOM 891 N N . ALA A 1 126 ? 9.128 -7.941 -0.087 1.00 54.31 126 ALA A N 1
ATOM 892 C CA . ALA A 1 126 ? 9.942 -7.522 -1.220 1.00 54.31 126 ALA A CA 1
ATOM 893 C C . ALA A 1 126 ? 9.503 -8.306 -2.469 1.00 54.31 126 ALA A C 1
ATOM 895 O O . ALA A 1 126 ? 9.649 -9.529 -2.518 1.00 54.31 126 ALA A O 1
ATOM 896 N N . LEU A 1 127 ? 8.954 -7.613 -3.471 1.00 57.62 127 LEU A N 1
ATOM 897 C CA . LEU A 1 127 ? 8.816 -8.197 -4.803 1.00 57.62 127 LEU A CA 1
ATOM 898 C C . LEU A 1 127 ? 10.206 -8.512 -5.349 1.00 57.62 127 LEU A C 1
ATOM 900 O O . LEU A 1 127 ? 11.179 -7.818 -5.048 1.00 57.62 127 LEU A O 1
ATOM 904 N N . ARG A 1 128 ? 10.285 -9.520 -6.224 1.00 53.72 128 ARG A N 1
ATOM 905 C CA . ARG A 1 128 ? 11.483 -9.755 -7.045 1.00 53.72 128 ARG A CA 1
ATOM 906 C C . ARG A 1 128 ? 11.851 -8.518 -7.872 1.00 53.72 128 ARG A C 1
ATOM 908 O O . ARG A 1 128 ? 13.030 -8.298 -8.133 1.00 53.72 128 ARG A O 1
ATOM 915 N N . THR A 1 129 ? 10.864 -7.701 -8.239 1.00 59.25 129 THR A N 1
ATOM 916 C CA . THR A 1 129 ? 11.051 -6.460 -8.992 1.00 59.25 129 THR A CA 1
ATOM 917 C C . THR A 1 129 ? 11.406 -5.328 -8.023 1.00 59.25 129 THR A C 1
ATOM 919 O O . THR A 1 129 ? 10.591 -4.933 -7.188 1.00 59.25 129 THR A O 1
ATOM 922 N N . ARG A 1 130 ? 12.611 -4.760 -8.135 1.00 71.88 130 ARG A N 1
ATOM 923 C CA . ARG A 1 130 ? 12.973 -3.523 -7.413 1.00 71.88 130 ARG A CA 1
ATOM 924 C C . ARG A 1 130 ? 12.378 -2.265 -8.065 1.00 71.88 130 ARG A C 1
ATOM 926 O O . ARG A 1 130 ? 12.682 -1.166 -7.608 1.00 71.88 130 ARG A O 1
ATOM 933 N N . ALA A 1 131 ? 11.573 -2.420 -9.117 1.00 87.06 131 ALA A N 1
ATOM 934 C CA . ALA A 1 131 ? 10.943 -1.320 -9.828 1.00 87.06 131 ALA A CA 1
ATOM 935 C C . ALA A 1 131 ? 9.886 -0.595 -8.970 1.00 87.06 131 ALA A C 1
ATOM 937 O O . ALA A 1 131 ? 9.185 -1.233 -8.175 1.00 87.06 131 ALA A O 1
ATOM 938 N N . PRO A 1 132 ? 9.731 0.732 -9.140 1.00 91.56 132 PRO A N 1
ATOM 939 C CA . PRO A 1 132 ? 8.694 1.490 -8.458 1.00 91.56 132 PRO A CA 1
ATOM 940 C C . PRO A 1 132 ? 7.292 1.012 -8.845 1.00 91.56 132 PRO A C 1
ATOM 942 O O . PRO A 1 132 ? 6.900 1.110 -10.008 1.00 91.56 132 PRO A O 1
ATOM 945 N N . VAL A 1 133 ? 6.504 0.569 -7.867 1.00 93.12 133 VAL A N 1
ATOM 946 C CA . VAL A 1 133 ? 5.098 0.187 -8.078 1.00 93.12 133 VAL A CA 1
ATOM 947 C C . VAL A 1 133 ? 4.219 1.436 -8.078 1.00 93.12 133 VAL A C 1
ATOM 949 O O . VAL A 1 133 ? 4.297 2.253 -7.160 1.00 93.12 133 VAL A O 1
ATOM 952 N N . ARG A 1 134 ? 3.369 1.585 -9.099 1.00 93.94 134 ARG A N 1
ATOM 953 C CA . ARG A 1 134 ? 2.551 2.787 -9.348 1.00 93.94 134 ARG A CA 1
ATOM 954 C C . ARG A 1 134 ? 1.060 2.558 -9.268 1.00 93.94 134 ARG A C 1
ATOM 956 O O . ARG A 1 134 ? 0.333 3.470 -8.894 1.00 93.94 134 ARG A O 1
ATOM 963 N N . THR A 1 135 ? 0.616 1.363 -9.617 1.00 94.31 135 THR A N 1
ATOM 964 C CA . THR A 1 135 ? -0.794 0.996 -9.572 1.00 94.31 135 THR A CA 1
ATOM 965 C C . THR A 1 135 ? -0.926 -0.489 -9.299 1.00 94.31 135 THR A C 1
ATOM 967 O O . THR A 1 135 ? 0.010 -1.259 -9.527 1.00 94.31 135 THR A O 1
ATOM 970 N N . MET A 1 136 ? -2.077 -0.880 -8.773 1.00 94.75 136 MET A N 1
ATOM 971 C CA . MET A 1 136 ? -2.405 -2.264 -8.488 1.00 94.75 136 MET A CA 1
ATOM 972 C C . MET A 1 136 ? -3.893 -2.490 -8.692 1.00 94.75 136 MET A C 1
ATOM 974 O O . MET A 1 136 ? -4.705 -1.626 -8.360 1.00 94.75 136 MET A O 1
ATOM 978 N N . ILE A 1 137 ? -4.249 -3.684 -9.144 1.00 95.88 137 ILE A N 1
ATOM 979 C CA . ILE A 1 137 ? -5.632 -4.153 -9.167 1.00 95.88 137 ILE A CA 1
ATOM 980 C C . ILE A 1 137 ? -5.665 -5.640 -8.828 1.00 95.88 137 ILE A C 1
ATOM 982 O O . ILE A 1 137 ? -4.763 -6.385 -9.197 1.00 95.88 137 ILE A O 1
ATOM 986 N N . ALA A 1 138 ? -6.693 -6.075 -8.103 1.00 94.94 138 ALA A N 1
ATOM 987 C CA . ALA A 1 138 ? -6.917 -7.486 -7.818 1.00 94.94 138 ALA A CA 1
ATOM 988 C C . ALA A 1 138 ? -8.145 -7.977 -8.586 1.00 94.94 138 ALA A C 1
ATOM 990 O O . ALA A 1 138 ? -9.227 -7.410 -8.439 1.00 94.94 138 ALA A O 1
ATOM 991 N N . VAL A 1 139 ? -7.979 -9.031 -9.386 1.00 95.25 139 VAL A N 1
ATOM 992 C CA . VAL A 1 139 ? -9.053 -9.645 -10.179 1.00 95.25 139 VAL A CA 1
ATOM 993 C C . VAL A 1 139 ? -8.912 -11.159 -10.105 1.00 95.25 139 VAL A C 1
ATOM 995 O O . VAL A 1 139 ? -7.838 -11.693 -10.366 1.00 95.25 139 VAL A O 1
ATOM 998 N N . GLY A 1 140 ? -9.987 -11.857 -9.728 1.00 91.56 140 GLY A N 1
ATOM 999 C CA . GLY A 1 140 ? -10.006 -13.326 -9.709 1.00 91.56 140 GLY A CA 1
ATOM 1000 C C . GLY A 1 140 ? -8.957 -13.967 -8.790 1.00 91.56 140 GLY A C 1
ATOM 1001 O O . GLY A 1 140 ? -8.470 -15.047 -9.087 1.00 91.56 140 GLY A O 1
ATOM 1002 N N . GLY A 1 141 ? -8.563 -13.292 -7.703 1.00 89.44 141 GLY A N 1
ATOM 1003 C CA . GLY A 1 141 ? -7.504 -13.760 -6.796 1.00 89.44 141 GLY A CA 1
ATOM 1004 C C . GLY A 1 141 ? -6.076 -13.438 -7.254 1.00 89.44 141 GLY A C 1
ATOM 1005 O O . GLY A 1 141 ? -5.143 -13.600 -6.469 1.00 89.44 141 GLY A O 1
ATOM 1006 N N . THR A 1 142 ? -5.904 -12.908 -8.465 1.00 92.25 142 THR A N 1
ATOM 1007 C CA . THR A 1 142 ? -4.616 -12.446 -8.990 1.00 92.25 142 THR A CA 1
ATOM 1008 C C . THR A 1 142 ? -4.424 -10.966 -8.695 1.00 92.25 142 THR A C 1
ATOM 1010 O O . THR A 1 142 ? -5.329 -10.156 -8.907 1.00 92.25 142 THR A O 1
ATOM 1013 N N . LEU A 1 143 ? -3.235 -10.606 -8.211 1.00 92.25 143 LEU A N 1
ATOM 1014 C CA . LEU A 1 143 ? -2.812 -9.220 -8.054 1.00 92.25 143 LEU A CA 1
ATOM 1015 C C . LEU A 1 143 ? -1.992 -8.807 -9.274 1.00 92.25 143 LEU A C 1
ATOM 1017 O O . LEU A 1 143 ? -0.907 -9.340 -9.474 1.00 92.25 143 LEU A O 1
ATOM 1021 N N . TYR A 1 144 ? -2.490 -7.829 -10.020 1.00 93.38 144 TYR A N 1
ATOM 1022 C CA . TYR A 1 144 ? -1.773 -7.190 -11.113 1.00 93.38 144 TYR A CA 1
ATOM 1023 C C . TYR A 1 144 ? -1.078 -5.929 -10.606 1.00 93.38 144 TYR A C 1
ATOM 1025 O O . TYR A 1 144 ? -1.685 -5.119 -9.894 1.00 93.38 144 TYR A O 1
ATOM 1033 N N . VAL A 1 145 ? 0.186 -5.749 -10.976 1.00 92.50 145 VAL A N 1
ATOM 1034 C CA . VAL A 1 145 ? 1.071 -4.702 -10.466 1.00 92.50 145 VAL A CA 1
ATOM 1035 C C . VAL A 1 145 ? 1.654 -3.912 -11.631 1.00 92.50 145 VAL A C 1
ATOM 1037 O O . VAL A 1 145 ? 2.481 -4.403 -12.391 1.00 92.50 145 VAL A O 1
ATOM 1040 N N . GLY A 1 146 ? 1.247 -2.650 -11.759 1.00 93.69 146 GLY A N 1
ATOM 1041 C CA . GLY A 1 146 ? 1.832 -1.733 -12.733 1.00 93.69 146 GLY A CA 1
ATOM 1042 C C . GLY A 1 146 ? 3.059 -1.038 -12.151 1.00 93.69 146 GLY A C 1
ATOM 1043 O O . GLY A 1 146 ? 2.973 -0.367 -11.116 1.00 93.69 146 GLY A O 1
ATOM 1044 N N . THR A 1 147 ? 4.195 -1.169 -12.827 1.00 92.50 147 THR A N 1
ATOM 1045 C CA . THR A 1 147 ? 5.489 -0.616 -12.413 1.00 92.50 147 THR A CA 1
ATOM 1046 C C . THR A 1 147 ? 5.982 0.462 -13.380 1.00 92.50 147 THR A C 1
ATOM 1048 O O . THR A 1 147 ? 5.588 0.514 -14.545 1.00 92.50 147 THR A O 1
ATOM 1051 N N . TRP A 1 148 ? 6.864 1.346 -12.909 1.00 90.25 148 TRP A N 1
ATOM 1052 C CA . TRP A 1 148 ? 7.700 2.142 -13.811 1.00 90.25 148 TRP A CA 1
ATOM 1053 C C . TRP A 1 148 ? 8.913 1.323 -14.249 1.00 90.25 148 TRP A C 1
ATOM 1055 O O . TRP A 1 148 ? 9.698 0.908 -13.402 1.00 90.25 148 TRP A O 1
ATOM 1065 N N . GLY A 1 149 ? 9.084 1.151 -15.560 1.00 85.62 149 GLY A N 1
ATOM 1066 C CA . GLY A 1 149 ? 10.229 0.463 -16.167 1.00 85.62 149 GLY A CA 1
ATOM 1067 C C . GLY A 1 149 ? 9.926 -0.971 -16.598 1.00 85.62 149 GLY A C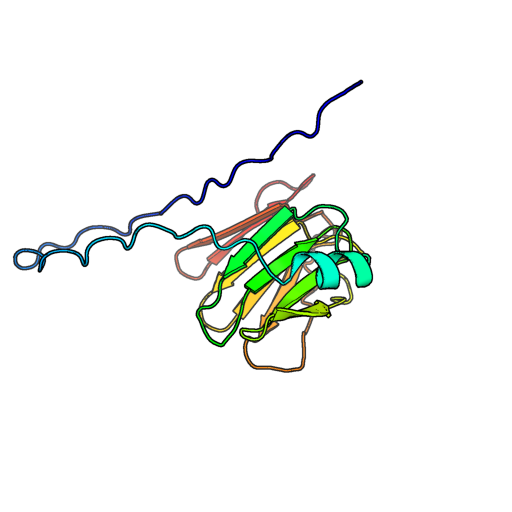 1
ATOM 1068 O O . GLY A 1 149 ? 10.238 -1.318 -17.730 1.00 85.62 149 GLY A O 1
ATOM 1069 N N . ASP A 1 150 ? 9.238 -1.752 -15.759 1.00 86.94 150 ASP A N 1
ATOM 1070 C CA . ASP A 1 150 ? 9.046 -3.195 -15.999 1.00 86.94 150 ASP A CA 1
ATOM 1071 C C . ASP A 1 150 ? 7.631 -3.556 -16.500 1.00 86.94 150 ASP A C 1
ATOM 1073 O O . ASP A 1 150 ? 7.322 -4.727 -16.704 1.00 86.94 15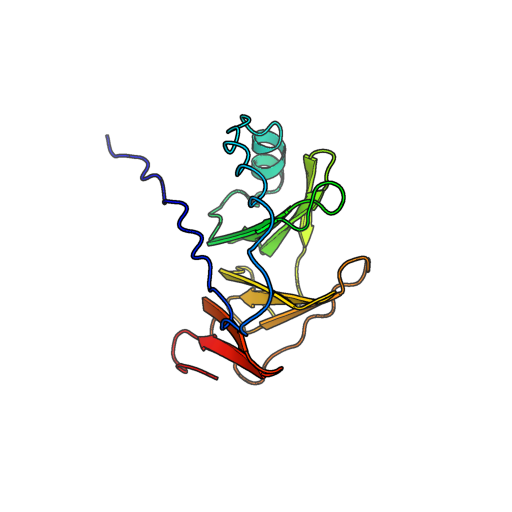0 ASP A O 1
ATOM 1077 N N . GLY A 1 151 ? 6.752 -2.568 -16.709 1.00 88.31 151 GLY A N 1
ATOM 1078 C CA . GLY A 1 151 ? 5.400 -2.785 -17.231 1.00 88.31 151 GLY A CA 1
ATOM 1079 C C . GLY A 1 151 ? 4.431 -3.383 -16.204 1.00 88.31 151 GLY A C 1
ATOM 1080 O O . GLY A 1 151 ? 4.405 -2.952 -15.046 1.00 88.31 151 GLY A O 1
ATOM 1081 N N . LEU A 1 152 ? 3.595 -4.325 -16.652 1.00 90.19 152 LEU A N 1
ATOM 1082 C CA . LEU A 1 152 ? 2.572 -5.004 -15.851 1.00 90.19 152 LEU A CA 1
ATOM 1083 C C . LEU A 1 152 ? 3.068 -6.392 -15.423 1.00 90.19 152 LEU A C 1
ATOM 1085 O O . LEU A 1 152 ? 3.502 -7.170 -16.269 1.00 90.19 152 LEU A O 1
ATOM 1089 N N . TRP A 1 153 ? 2.965 -6.681 -14.128 1.00 79.56 153 TRP A N 1
ATOM 1090 C CA . TRP A 1 153 ? 3.269 -7.970 -13.501 1.00 79.56 153 TRP A CA 1
ATOM 1091 C C . TRP A 1 153 ? 2.031 -8.607 -12.884 1.00 79.56 153 TRP A C 1
ATOM 1093 O O . TRP A 1 153 ? 1.120 -7.840 -12.492 1.00 79.56 153 TRP A O 1
#